Protein AF-A0A6J0U9B9-F1 (afdb_monomer)

Foldseek 3Di:
DDDDDDDDDDDDDDDDDDDDDDDDDDDDDDDDDDPDDDPDDPLPPLPAFAEAEAEEEADVGVVVVCVVLVSNVAFEKEWEFADQDPVPRDHPDPLRNQLVVLLVVLSRLADRSHYYYYYHHYHPVLVPPCPHPCCVPVVADAPGKMDRPPDPDIQHRVSSNDSVSSSCSRNPD

Structure (mmCIF, N/CA/C/O backbone):
data_AF-A0A6J0U9B9-F1
#
_entry.id   AF-A0A6J0U9B9-F1
#
loop_
_atom_site.group_PDB
_atom_site.id
_atom_site.type_symbol
_atom_site.label_atom_id
_atom_site.label_alt_id
_atom_site.label_comp_id
_atom_site.label_asym_id
_atom_site.label_entity_id
_atom_site.label_seq_id
_atom_site.pdbx_PDB_ins_code
_atom_site.Cartn_x
_atom_site.Cartn_y
_atom_site.Cartn_z
_atom_site.occupancy
_atom_site.B_iso_or_equiv
_atom_site.auth_seq_id
_atom_site.auth_comp_id
_atom_site.auth_asym_id
_atom_site.auth_atom_id
_atom_site.pdbx_PDB_model_num
ATOM 1 N N . MET A 1 1 ? 49.437 29.840 46.481 1.00 46.69 1 MET A N 1
ATOM 2 C CA . MET A 1 1 ? 48.577 30.862 47.115 1.00 46.69 1 MET A CA 1
ATOM 3 C C . MET A 1 1 ? 47.423 30.145 47.789 1.00 46.69 1 MET A C 1
ATOM 5 O O . MET A 1 1 ? 46.544 29.638 47.110 1.00 46.69 1 MET A O 1
ATOM 9 N N . ALA A 1 2 ? 47.520 29.999 49.107 1.00 38.91 2 ALA A N 1
ATOM 10 C CA . ALA A 1 2 ? 46.498 29.422 49.967 1.00 38.91 2 ALA A CA 1
ATOM 11 C C . ALA A 1 2 ? 45.740 30.567 50.643 1.00 38.91 2 ALA A C 1
ATOM 13 O O . ALA A 1 2 ? 46.379 31.520 51.090 1.00 38.91 2 ALA A O 1
ATOM 14 N N . THR A 1 3 ? 44.419 30.452 50.772 1.00 46.75 3 THR A N 1
ATOM 15 C CA . THR A 1 3 ? 43.648 31.363 51.623 1.00 46.75 3 THR A CA 1
ATOM 16 C C . THR A 1 3 ? 42.668 30.563 52.466 1.00 46.75 3 THR A C 1
ATOM 18 O O . THR A 1 3 ? 41.673 30.027 51.991 1.00 46.75 3 THR A O 1
ATOM 21 N N . VAL A 1 4 ? 43.016 30.478 53.744 1.00 38.97 4 VAL A N 1
ATOM 22 C CA . VAL A 1 4 ? 42.229 29.962 54.860 1.00 38.97 4 VAL A CA 1
ATOM 23 C C . VAL A 1 4 ? 41.220 31.033 55.285 1.00 38.97 4 VAL A C 1
ATOM 25 O O . VAL A 1 4 ? 41.583 32.206 55.384 1.00 38.97 4 VAL A O 1
ATOM 28 N N . ARG A 1 5 ? 39.991 30.648 55.649 1.00 44.19 5 ARG A N 1
ATOM 29 C CA . ARG A 1 5 ? 39.192 31.426 56.611 1.00 44.19 5 ARG A CA 1
ATOM 30 C C . ARG A 1 5 ? 38.280 30.529 57.444 1.00 44.19 5 ARG A C 1
ATOM 32 O O . ARG A 1 5 ? 37.375 29.883 56.936 1.00 44.19 5 ARG A O 1
ATOM 39 N N . ALA A 1 6 ? 38.556 30.536 58.743 1.00 45.41 6 ALA A N 1
ATOM 40 C CA . ALA A 1 6 ? 37.768 29.951 59.817 1.00 45.41 6 ALA A CA 1
ATOM 41 C C . ALA A 1 6 ? 36.908 31.025 60.511 1.00 45.41 6 ALA A C 1
ATOM 43 O O . ALA A 1 6 ? 37.284 32.200 60.491 1.00 45.41 6 ALA A O 1
ATOM 44 N N . LYS A 1 7 ? 35.816 30.593 61.164 1.00 43.03 7 LYS A N 1
ATOM 45 C CA . LYS A 1 7 ? 35.173 31.086 62.417 1.00 43.03 7 LYS A CA 1
ATOM 46 C C . LYS A 1 7 ? 33.718 30.564 62.428 1.00 43.03 7 LYS A C 1
ATOM 48 O O . LYS A 1 7 ? 33.093 30.543 61.384 1.00 43.03 7 LYS A O 1
ATOM 53 N N . GLY A 1 8 ? 33.107 30.127 63.525 1.00 38.75 8 GLY A N 1
ATOM 54 C CA . GLY A 1 8 ? 33.460 30.262 64.930 1.00 38.75 8 GLY A CA 1
ATOM 55 C C . GLY A 1 8 ? 32.667 29.301 65.826 1.00 38.75 8 GLY A C 1
ATOM 56 O O . GLY A 1 8 ? 31.873 28.484 65.378 1.00 38.75 8 GLY A O 1
ATOM 57 N N . ASN A 1 9 ? 32.980 29.413 67.109 1.00 39.59 9 ASN A N 1
ATOM 58 C CA . ASN A 1 9 ? 32.774 28.490 68.218 1.00 39.59 9 ASN A CA 1
ATOM 59 C C . ASN A 1 9 ? 31.769 29.088 69.212 1.00 39.59 9 ASN A C 1
ATOM 61 O O . ASN A 1 9 ? 31.915 30.266 69.524 1.00 39.59 9 ASN A O 1
ATOM 65 N N . THR A 1 10 ? 30.880 28.286 69.805 1.00 44.75 10 THR A N 1
ATOM 66 C CA . THR A 1 10 ? 30.370 28.523 71.170 1.00 44.75 10 THR A CA 1
ATOM 67 C C . THR A 1 10 ? 29.953 27.209 71.847 1.00 44.75 10 THR A C 1
ATOM 69 O O . THR A 1 10 ? 29.015 26.530 71.442 1.00 44.75 10 THR A O 1
ATOM 72 N N . ARG A 1 11 ? 30.663 26.866 72.930 1.00 44.16 11 ARG A N 1
ATOM 73 C CA . ARG A 1 11 ? 30.298 25.858 73.944 1.00 44.16 11 ARG A CA 1
ATOM 74 C C . ARG A 1 11 ? 29.207 26.397 74.872 1.00 44.16 11 ARG A C 1
ATOM 76 O O . ARG A 1 11 ? 29.329 27.555 75.258 1.00 44.16 11 ARG A O 1
ATOM 83 N N . ARG A 1 12 ? 28.312 25.535 75.386 1.00 43.56 12 ARG A N 1
ATOM 84 C CA . ARG A 1 12 ? 27.881 25.498 76.808 1.00 43.56 12 ARG A CA 1
ATOM 85 C C . ARG A 1 12 ? 27.484 24.074 77.236 1.00 43.56 12 ARG A C 1
ATOM 87 O O . ARG A 1 12 ? 27.321 23.184 76.414 1.00 43.56 12 ARG A O 1
ATOM 94 N N . HIS A 1 13 ? 27.465 23.894 78.550 1.00 37.81 13 HIS A N 1
ATOM 95 C CA . HIS A 1 13 ? 27.700 22.690 79.341 1.00 37.81 13 HIS A CA 1
ATOM 96 C C . HIS A 1 13 ? 26.461 21.829 79.679 1.00 37.81 13 HIS A C 1
ATOM 98 O O . HIS A 1 13 ? 25.378 22.359 79.869 1.00 37.81 13 HIS A O 1
ATOM 104 N N . ALA A 1 14 ? 26.742 20.533 79.894 1.00 38.22 14 ALA A N 1
ATOM 105 C CA . ALA A 1 14 ? 26.327 19.625 80.988 1.00 38.22 14 ALA A CA 1
ATOM 106 C C . ALA A 1 14 ? 24.850 19.195 81.252 1.00 38.22 14 ALA A C 1
ATOM 108 O O . ALA A 1 14 ? 23.904 19.963 81.188 1.00 38.22 14 ALA A O 1
ATOM 109 N N . ARG A 1 15 ? 24.764 17.897 81.616 1.00 44.59 15 ARG A N 1
ATOM 110 C CA . ARG A 1 15 ? 23.661 16.956 81.979 1.00 44.59 15 ARG A CA 1
ATOM 111 C C . ARG A 1 15 ? 22.936 17.303 83.312 1.00 44.59 15 ARG A C 1
ATOM 113 O O . ARG A 1 15 ? 23.519 18.111 84.032 1.00 44.59 15 ARG A O 1
ATOM 120 N N . PRO A 1 16 ? 21.766 16.713 83.720 1.00 46.72 16 PRO A N 1
ATOM 121 C CA . PRO A 1 16 ? 21.489 15.278 84.088 1.00 46.72 16 PRO A CA 1
ATOM 122 C C . PRO A 1 16 ? 20.121 14.738 83.549 1.00 46.72 16 PRO A C 1
ATOM 124 O O . PRO A 1 16 ? 19.288 15.529 83.145 1.00 46.72 16 PRO A O 1
ATOM 127 N N . ARG A 1 17 ? 19.820 13.444 83.301 1.00 41.06 17 ARG A N 1
ATOM 128 C CA . ARG A 1 17 ? 19.828 12.151 84.046 1.00 41.06 17 ARG A CA 1
ATOM 129 C C . ARG A 1 17 ? 18.487 11.865 84.832 1.00 41.06 17 ARG A C 1
ATOM 131 O O . ARG A 1 17 ? 18.270 12.456 85.876 1.00 41.06 17 ARG A O 1
ATOM 138 N N . TRP A 1 18 ? 17.725 10.849 84.346 1.00 36.19 18 TRP A N 1
ATOM 139 C CA . TRP A 1 18 ? 16.534 10.047 84.824 1.00 36.19 18 TRP A CA 1
ATOM 140 C C . TRP A 1 18 ? 15.081 10.498 84.601 1.00 36.19 18 TRP A C 1
ATOM 142 O O . TRP A 1 18 ? 14.678 11.586 84.983 1.00 36.19 18 TRP A O 1
ATOM 152 N N . GLY A 1 19 ? 14.281 9.527 84.131 1.00 39.84 19 GLY A N 1
ATOM 153 C CA . GLY A 1 19 ? 12.825 9.449 84.278 1.00 39.84 19 GLY A CA 1
ATOM 154 C C . GLY A 1 19 ? 12.233 8.303 83.448 1.00 39.84 19 GLY A C 1
ATOM 155 O O . GLY A 1 19 ? 12.101 8.439 82.240 1.00 39.84 19 GLY A O 1
ATOM 156 N N . LEU A 1 20 ? 11.943 7.165 84.090 1.00 47.59 20 LEU A N 1
ATOM 157 C CA . LEU A 1 20 ? 11.228 6.006 83.532 1.00 47.59 20 LEU A CA 1
ATOM 158 C C . LEU A 1 20 ? 9.805 6.374 83.085 1.00 47.59 20 LEU A C 1
ATOM 160 O O . LEU A 1 20 ? 9.182 7.160 83.775 1.00 47.59 20 LEU A O 1
ATOM 164 N N . PHE A 1 21 ? 9.295 5.727 82.032 1.00 45.44 21 PHE A N 1
ATOM 165 C CA . PHE A 1 21 ? 7.919 5.221 81.806 1.00 45.44 21 PHE A CA 1
ATOM 166 C C . PHE A 1 21 ? 7.958 4.665 80.362 1.00 45.44 21 PHE A C 1
ATOM 168 O O . PHE A 1 21 ? 8.366 5.367 79.450 1.00 45.44 21 PHE A O 1
ATOM 175 N N . GLY A 1 22 ? 7.781 3.378 80.067 1.00 38.03 22 GLY A N 1
ATOM 176 C CA . GLY A 1 22 ? 6.642 2.544 80.416 1.00 38.03 22 GLY A CA 1
ATOM 177 C C . GLY A 1 22 ? 5.658 2.542 79.239 1.00 38.03 22 GLY A C 1
ATOM 178 O O . GLY A 1 22 ? 5.100 3.584 78.926 1.00 38.03 22 GLY A O 1
ATOM 179 N N . SER A 1 23 ? 5.421 1.356 78.669 1.00 45.22 23 SER A N 1
ATOM 180 C CA . SER A 1 23 ? 4.262 0.943 77.854 1.00 45.22 23 SER A CA 1
ATOM 181 C C . SER A 1 23 ? 4.342 0.956 76.308 1.00 45.22 23 SER A C 1
ATOM 183 O O . SER A 1 23 ? 4.360 1.985 75.649 1.00 45.22 23 SER A O 1
ATOM 185 N N . LEU A 1 24 ? 4.299 -0.282 75.788 1.00 44.75 24 LEU A N 1
ATOM 186 C CA . LEU A 1 24 ? 3.434 -0.780 74.707 1.00 44.75 24 LEU A CA 1
ATOM 187 C C . LEU A 1 24 ? 3.656 -0.230 73.287 1.00 44.75 24 LEU A C 1
ATOM 189 O O . LEU A 1 24 ? 3.095 0.781 72.881 1.00 44.75 24 LEU A O 1
ATOM 193 N N . GLY A 1 25 ? 4.403 -1.002 72.490 1.00 47.53 25 GLY A N 1
ATOM 194 C CA . GLY A 1 25 ? 4.379 -0.893 71.032 1.00 47.53 25 GLY A CA 1
ATOM 195 C C . GLY A 1 25 ? 3.056 -1.426 70.455 1.00 47.53 25 GLY A C 1
ATOM 196 O O . GLY A 1 25 ? 2.566 -2.454 70.932 1.00 47.53 25 GLY A O 1
ATOM 197 N N . PRO A 1 26 ? 2.461 -0.758 69.452 1.00 59.81 26 PRO A N 1
ATOM 198 C CA . PRO A 1 26 ? 1.271 -1.252 68.772 1.00 59.81 26 PRO A CA 1
ATOM 199 C C . PRO A 1 26 ? 1.594 -2.406 67.797 1.00 59.81 26 PRO A C 1
ATOM 201 O O . PRO A 1 26 ? 2.735 -2.550 67.350 1.00 59.81 26 PRO A O 1
ATOM 204 N N . PRO A 1 27 ? 0.591 -3.247 67.485 1.00 48.69 27 PRO A N 1
ATOM 205 C CA . PRO A 1 27 ? 0.760 -4.521 66.796 1.00 48.69 27 PRO A CA 1
ATOM 206 C C . PRO A 1 27 ? 1.054 -4.373 65.299 1.00 48.69 27 PRO A C 1
ATOM 208 O O . PRO A 1 27 ? 0.609 -3.441 64.631 1.00 48.69 27 PRO A O 1
ATOM 211 N N . SER A 1 28 ? 1.775 -5.365 64.780 1.00 53.91 28 SER A N 1
ATOM 212 C CA . SER A 1 28 ? 1.994 -5.645 63.363 1.00 53.91 28 SER A CA 1
ATOM 213 C C . SER A 1 28 ? 0.678 -5.646 62.583 1.00 53.91 28 SER A C 1
ATOM 215 O O . SER A 1 28 ? -0.177 -6.507 62.801 1.00 53.91 28 SER A O 1
ATOM 217 N N . ALA A 1 29 ? 0.535 -4.701 61.657 1.00 53.16 29 ALA A N 1
ATOM 218 C CA . ALA A 1 29 ? -0.527 -4.721 60.663 1.00 53.16 29 ALA A CA 1
ATOM 219 C C . ALA A 1 29 ? -0.321 -5.913 59.705 1.00 53.16 29 ALA A C 1
ATOM 221 O O . ALA A 1 29 ? 0.801 -6.118 59.230 1.00 53.16 29 ALA A O 1
ATOM 222 N N . PRO A 1 30 ? -1.364 -6.702 59.400 1.00 49.72 30 PRO A N 1
ATOM 223 C CA . PRO A 1 30 ? -1.285 -7.701 58.349 1.00 49.72 30 PRO A CA 1
ATOM 224 C C . PRO A 1 30 ? -1.205 -7.007 56.985 1.00 49.72 30 PRO A C 1
ATOM 226 O O . PRO A 1 30 ? -1.938 -6.058 56.702 1.00 49.72 30 PRO A O 1
ATOM 229 N N . LEU A 1 31 ? -0.291 -7.491 56.144 1.00 50.41 31 LEU A N 1
ATOM 230 C CA . LEU A 1 31 ? -0.193 -7.117 54.736 1.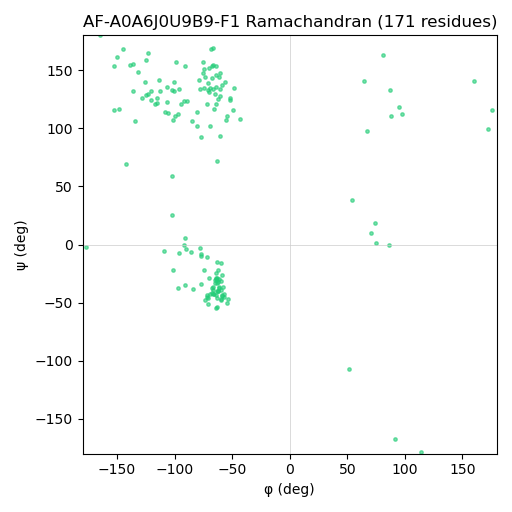00 50.41 31 LEU A CA 1
ATOM 231 C C . LEU A 1 31 ? -1.539 -7.388 54.041 1.00 50.41 31 LEU A C 1
ATOM 233 O O . LEU A 1 31 ? -2.147 -8.430 54.308 1.00 50.41 31 LEU A O 1
ATOM 237 N N . PRO A 1 32 ? -2.013 -6.507 53.142 1.00 53.78 32 PRO A N 1
ATOM 238 C CA . PRO A 1 32 ? -3.198 -6.804 52.362 1.00 53.78 32 PRO A CA 1
ATOM 239 C C . PRO A 1 32 ? -2.935 -8.030 51.484 1.00 53.78 32 PRO A C 1
ATOM 241 O O . PRO A 1 32 ? -1.968 -8.098 50.723 1.00 53.78 32 PRO A O 1
ATOM 244 N N . VAL A 1 33 ? -3.825 -9.006 51.639 1.00 48.56 33 VAL A N 1
ATOM 245 C CA . VAL A 1 33 ? -3.956 -10.192 50.802 1.00 48.56 33 VAL A CA 1
ATOM 246 C C . VAL A 1 33 ? -4.053 -9.739 49.349 1.00 48.56 33 VAL A C 1
ATOM 248 O O . VAL A 1 33 ? -4.898 -8.917 49.001 1.00 48.56 33 VAL A O 1
ATOM 251 N N . SER A 1 34 ? -3.150 -10.278 48.531 1.00 51.44 34 SER A N 1
ATOM 252 C CA . SER A 1 34 ? -3.129 -10.162 47.078 1.00 51.44 34 SER A CA 1
ATOM 253 C C . SER A 1 34 ? -4.539 -10.339 46.510 1.00 51.44 34 SER A C 1
ATOM 255 O O . SER A 1 34 ? -5.086 -11.444 46.519 1.00 51.44 34 SER A O 1
ATOM 257 N N . LEU A 1 35 ? -5.141 -9.243 46.035 1.00 48.69 35 LEU A N 1
ATOM 258 C CA . LEU A 1 35 ? -6.296 -9.327 45.156 1.00 48.69 35 LEU A CA 1
ATOM 259 C C . LEU A 1 35 ? -5.776 -9.889 43.833 1.00 48.69 35 LEU A C 1
ATOM 261 O O . LEU A 1 35 ? -5.139 -9.188 43.047 1.00 48.69 35 LEU A O 1
ATOM 265 N N . ALA A 1 36 ? -6.026 -11.176 43.617 1.00 48.31 36 ALA A N 1
ATOM 266 C CA . ALA A 1 36 ? -5.925 -11.786 42.308 1.00 48.31 36 ALA A CA 1
ATOM 267 C C . ALA A 1 36 ? -6.798 -10.975 41.341 1.00 48.31 36 ALA A C 1
ATOM 269 O O . ALA A 1 36 ? -8.024 -10.943 41.464 1.00 48.31 36 ALA A O 1
ATOM 270 N N . ALA A 1 37 ? -6.151 -10.273 40.413 1.00 47.72 37 ALA A N 1
ATOM 271 C CA . ALA A 1 37 ? -6.831 -9.609 39.317 1.00 47.72 37 ALA A CA 1
ATOM 272 C C . ALA A 1 37 ? -7.572 -10.672 38.484 1.00 47.72 37 ALA A C 1
ATOM 274 O O . ALA A 1 37 ? -6.987 -11.719 38.184 1.00 47.72 37 ALA A O 1
ATOM 275 N N . PRO A 1 38 ? -8.842 -10.448 38.111 1.00 46.91 38 PRO A N 1
ATOM 276 C CA . PRO A 1 38 ? -9.569 -11.390 37.279 1.00 46.91 38 PRO A CA 1
ATOM 277 C C . PRO A 1 38 ? -8.908 -11.485 35.900 1.00 46.91 38 PRO A C 1
ATOM 279 O O . PRO A 1 38 ? -8.792 -10.512 35.155 1.00 46.91 38 PRO A O 1
ATOM 282 N N . SER A 1 39 ? -8.492 -12.698 35.554 1.00 57.03 39 SER A N 1
ATOM 283 C CA . SER A 1 39 ? -8.145 -13.132 34.206 1.00 57.03 39 SER A CA 1
ATOM 284 C C . SER A 1 39 ? -9.371 -12.996 33.298 1.00 57.03 39 SER A C 1
ATOM 286 O O . SER A 1 39 ? -10.214 -13.891 33.273 1.00 57.03 39 SER A O 1
ATOM 288 N N . GLY A 1 40 ? -9.513 -11.869 32.594 1.00 48.62 40 GLY A N 1
ATOM 289 C CA . GLY A 1 40 ? -10.668 -11.690 31.707 1.00 48.62 40 GLY A CA 1
ATOM 290 C C . GLY A 1 40 ? -10.762 -10.424 30.856 1.00 48.62 40 GLY A C 1
ATOM 291 O O . GLY A 1 40 ? -11.699 -10.334 30.075 1.00 48.62 40 GLY A O 1
ATOM 292 N N . PHE A 1 41 ? -9.836 -9.466 30.942 1.00 45.28 41 PHE A N 1
ATOM 293 C CA . PHE A 1 41 ? -9.883 -8.244 30.123 1.00 45.28 41 PHE A CA 1
ATOM 294 C C . PHE A 1 41 ? -8.476 -7.822 29.683 1.00 45.28 41 PHE A C 1
ATOM 296 O O . PHE A 1 41 ? -7.939 -6.812 30.120 1.00 45.28 41 PHE A O 1
ATOM 303 N N . TYR A 1 42 ? -7.862 -8.605 28.798 1.00 42.69 42 TYR A N 1
ATOM 304 C CA . TYR A 1 42 ? -6.739 -8.1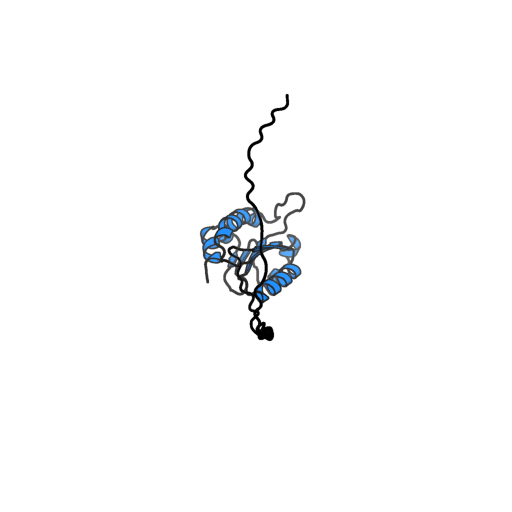31 27.984 1.00 42.69 42 TYR A CA 1
ATOM 305 C C . TYR A 1 42 ? -7.246 -7.817 26.575 1.00 42.69 42 TYR A C 1
ATOM 307 O O . TYR A 1 42 ? -6.789 -8.396 25.596 1.00 42.69 42 TYR A O 1
ATOM 315 N N . HIS A 1 43 ? -8.207 -6.898 26.457 1.00 44.50 43 HIS A N 1
ATOM 316 C CA . HIS A 1 43 ? -8.220 -6.058 25.265 1.00 44.50 43 HIS A CA 1
ATOM 317 C C . HIS A 1 43 ? -7.114 -5.041 25.514 1.00 44.50 43 HIS A C 1
ATOM 319 O O . HIS A 1 43 ? -7.305 -4.065 26.236 1.00 44.50 43 HIS A O 1
ATOM 325 N N . VAL A 1 44 ? -5.912 -5.361 25.034 1.00 49.59 44 VAL A N 1
ATOM 326 C CA . VAL A 1 44 ? -4.804 -4.413 25.000 1.00 49.59 44 VAL A CA 1
ATOM 327 C C . VAL A 1 44 ? -5.327 -3.210 24.230 1.00 49.59 44 VAL A C 1
ATOM 329 O O . VAL A 1 44 ? -5.589 -3.291 23.035 1.00 49.59 44 VAL A O 1
ATOM 332 N N . LEU A 1 45 ? -5.586 -2.132 24.967 1.00 54.44 45 LEU A N 1
ATOM 333 C CA . LEU A 1 45 ? -5.893 -0.834 24.404 1.00 54.44 45 LEU A CA 1
ATOM 334 C C . LEU A 1 45 ? -4.777 -0.518 23.416 1.00 54.44 45 LEU A C 1
ATOM 336 O O . LEU A 1 45 ? -3.597 -0.540 23.778 1.00 54.44 45 LEU A O 1
ATOM 340 N N . CYS A 1 46 ? -5.161 -0.213 22.184 1.00 52.41 46 CYS A N 1
ATOM 341 C CA . CYS A 1 46 ? -4.338 0.526 21.246 1.00 52.41 46 CYS A CA 1
ATOM 342 C C . CYS A 1 46 ? -4.099 1.927 21.841 1.00 52.41 46 CYS A C 1
ATOM 344 O O . CYS A 1 46 ? -4.746 2.898 21.482 1.00 52.41 46 CYS A O 1
ATOM 346 N N . SER A 1 47 ? -3.274 1.995 22.886 1.00 52.19 47 SER A N 1
ATOM 347 C CA . SER A 1 47 ? -3.109 3.153 23.769 1.00 52.19 47 SER A CA 1
ATOM 348 C C . SER A 1 47 ? -1.834 3.929 23.438 1.00 52.19 47 SER A C 1
ATOM 350 O O . SER A 1 47 ? -1.253 4.573 24.311 1.00 52.19 47 SER A O 1
ATOM 352 N N . ALA A 1 48 ? -1.371 3.832 22.193 1.00 58.75 48 ALA A N 1
ATOM 353 C CA . ALA A 1 48 ? -0.282 4.641 21.680 1.00 58.75 48 ALA A CA 1
ATOM 354 C C . ALA A 1 48 ? -0.879 5.890 21.026 1.00 58.75 48 ALA A C 1
ATOM 356 O O . ALA A 1 48 ? -1.715 5.782 20.136 1.00 58.75 48 ALA A O 1
ATOM 357 N N . MET A 1 49 ? -0.453 7.069 21.478 1.00 77.12 49 MET A N 1
ATOM 358 C CA . MET A 1 49 ? -0.638 8.295 20.703 1.00 77.12 49 MET A CA 1
ATOM 359 C C . MET A 1 49 ? 0.198 8.161 19.419 1.00 77.12 49 MET A C 1
ATOM 361 O O . MET A 1 49 ? 1.383 7.832 19.509 1.00 77.12 49 MET A O 1
ATOM 365 N N . GLY A 1 50 ? -0.392 8.400 18.248 1.00 88.88 50 GLY A N 1
ATOM 366 C CA . GLY A 1 50 ? 0.244 8.222 16.939 1.00 88.88 50 GLY A CA 1
ATOM 367 C C . GLY A 1 50 ? 0.035 6.842 16.305 1.00 88.88 50 GLY A C 1
ATOM 368 O O . GLY A 1 50 ? -0.792 6.052 16.746 1.00 88.88 50 GLY A O 1
ATOM 369 N N . TRP A 1 51 ? 0.798 6.551 15.250 1.00 94.75 51 TRP A N 1
ATOM 370 C CA . TRP A 1 51 ? 0.690 5.332 14.439 1.00 94.75 51 TRP A CA 1
ATOM 371 C C . TRP A 1 51 ? 2.025 4.578 14.349 1.00 94.75 51 TRP A C 1
ATOM 373 O O . TRP A 1 51 ? 3.100 5.140 14.558 1.00 94.75 51 TRP A O 1
ATOM 383 N N . GLU A 1 52 ? 1.957 3.289 14.024 1.00 95.88 52 GLU A N 1
ATOM 384 C CA . GLU A 1 52 ? 3.112 2.410 13.799 1.00 95.88 52 GLU A CA 1
ATOM 385 C C . GLU A 1 52 ? 3.276 2.119 12.298 1.00 95.88 52 GLU A C 1
ATOM 387 O O . GLU A 1 52 ? 2.294 1.795 11.635 1.00 95.88 52 GLU A O 1
ATOM 392 N N . GLU A 1 53 ? 4.496 2.179 11.749 1.00 97.56 53 GLU A N 1
ATOM 393 C CA . GLU A 1 53 ? 4.791 1.661 10.399 1.00 97.56 53 GLU A CA 1
ATOM 394 C C . GLU A 1 53 ? 5.506 0.311 10.464 1.00 97.56 53 GLU A C 1
ATOM 396 O O . GLU A 1 53 ? 6.496 0.140 11.175 1.00 97.56 53 GLU A O 1
ATOM 401 N N . VAL A 1 54 ? 5.024 -0.640 9.662 1.00 98.25 54 VAL A N 1
ATOM 402 C CA . V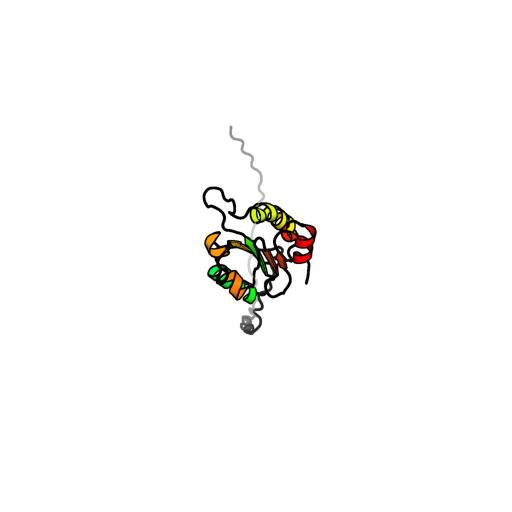AL A 1 54 ? 5.629 -1.960 9.474 1.00 98.25 54 VAL A CA 1
ATOM 403 C C . VAL A 1 54 ? 5.918 -2.165 7.992 1.00 98.25 54 VAL A C 1
ATOM 405 O O . VAL A 1 54 ? 5.040 -2.006 7.149 1.00 98.25 54 VAL A O 1
ATOM 408 N N . SER A 1 55 ? 7.143 -2.557 7.654 1.00 98.12 55 SER A N 1
ATOM 409 C CA . SER A 1 55 ? 7.511 -2.924 6.284 1.00 98.12 55 SER A CA 1
ATOM 410 C C . SER A 1 55 ? 7.540 -4.441 6.146 1.00 98.12 55 SER A C 1
ATOM 412 O O . SER A 1 55 ? 8.118 -5.125 6.988 1.00 98.12 55 SER A O 1
ATOM 414 N N . VAL A 1 56 ? 6.910 -4.966 5.096 1.00 98.56 56 VAL A N 1
ATOM 415 C CA . VAL A 1 56 ? 6.821 -6.405 4.813 1.00 98.56 56 VAL A CA 1
ATOM 416 C C . VAL A 1 56 ? 7.084 -6.683 3.337 1.00 98.56 56 VAL A C 1
ATOM 418 O O . VAL A 1 56 ? 6.847 -5.824 2.480 1.00 98.56 56 VAL A O 1
ATOM 421 N N . ARG A 1 57 ? 7.525 -7.901 3.013 1.00 98.38 57 ARG A N 1
ATOM 422 C CA . ARG A 1 57 ? 7.661 -8.369 1.629 1.00 98.38 57 ARG A CA 1
ATOM 423 C C . ARG A 1 57 ? 6.960 -9.715 1.431 1.00 98.38 57 ARG A C 1
ATOM 425 O O . ARG A 1 57 ? 7.247 -10.696 2.110 1.00 98.38 57 ARG A O 1
ATOM 432 N N . GLY A 1 58 ? 6.067 -9.765 0.446 1.00 98.25 58 GLY A N 1
ATOM 433 C CA . GLY A 1 58 ? 5.307 -10.956 0.079 1.00 98.25 58 GLY A CA 1
ATOM 434 C C . GLY A 1 58 ? 4.084 -11.229 0.963 1.00 98.25 58 GLY A C 1
ATOM 435 O O . GLY A 1 58 ? 3.925 -10.700 2.066 1.00 98.25 58 GLY A O 1
ATOM 436 N N . TYR A 1 59 ? 3.188 -12.074 0.447 1.00 98.44 59 TYR A N 1
ATOM 437 C CA . TYR A 1 59 ? 1.872 -12.307 1.044 1.00 98.44 59 TYR A CA 1
ATOM 438 C C . TYR A 1 59 ? 1.947 -12.982 2.419 1.00 98.44 59 TYR A C 1
ATOM 440 O O . TYR A 1 59 ? 1.252 -12.573 3.344 1.00 98.44 59 TYR A O 1
ATOM 448 N N . ALA A 1 60 ? 2.809 -13.991 2.578 1.00 98.25 60 ALA A N 1
ATOM 449 C CA . ALA A 1 60 ? 2.925 -14.746 3.828 1.00 98.25 60 ALA A CA 1
ATOM 450 C C . ALA A 1 60 ? 3.347 -13.863 5.015 1.00 98.25 60 ALA A C 1
ATOM 452 O O . ALA A 1 60 ? 2.866 -14.043 6.136 1.00 98.25 60 ALA A O 1
ATOM 453 N N . GLU A 1 61 ? 4.234 -12.894 4.775 1.00 98.62 61 GLU A N 1
ATOM 454 C CA . GLU A 1 61 ? 4.653 -11.954 5.808 1.00 98.62 61 GLU A CA 1
ATOM 455 C C . GLU A 1 61 ? 3.547 -10.955 6.150 1.00 98.62 61 GLU A C 1
ATOM 457 O O . GLU A 1 61 ? 3.249 -10.761 7.331 1.00 98.62 61 GLU A O 1
ATOM 462 N N . LEU A 1 62 ? 2.894 -10.386 5.131 1.00 98.62 62 LEU A N 1
ATOM 463 C CA . LEU A 1 62 ? 1.739 -9.514 5.325 1.00 98.62 62 LEU A CA 1
ATOM 464 C C . LEU A 1 62 ? 0.657 -10.204 6.162 1.00 98.62 62 LEU A C 1
ATOM 466 O O . LEU A 1 62 ? 0.177 -9.653 7.146 1.00 98.62 62 LEU A O 1
ATOM 470 N N . ASP A 1 63 ? 0.292 -11.423 5.785 1.00 98.38 63 ASP A N 1
ATOM 471 C CA . ASP A 1 63 ? -0.747 -12.220 6.427 1.00 98.38 63 ASP A CA 1
ATOM 472 C C . ASP A 1 63 ? -0.414 -12.532 7.900 1.00 98.38 63 ASP A C 1
ATOM 474 O O . ASP A 1 63 ? -1.285 -12.491 8.772 1.00 98.38 63 ASP A O 1
ATOM 478 N N . ARG A 1 64 ? 0.866 -12.761 8.221 1.00 98.50 64 ARG A N 1
ATOM 479 C CA . ARG A 1 64 ? 1.336 -12.887 9.610 1.00 98.50 64 ARG A CA 1
ATOM 480 C C . ARG A 1 64 ? 1.129 -11.588 10.394 1.00 98.50 64 ARG A C 1
ATOM 482 O O . ARG A 1 64 ? 0.493 -11.625 11.448 1.00 98.50 64 ARG A O 1
ATOM 489 N N . VAL A 1 65 ? 1.632 -10.462 9.879 1.00 98.31 65 VAL A N 1
ATOM 490 C CA . VAL A 1 65 ? 1.572 -9.153 10.558 1.00 98.31 65 VAL A CA 1
ATOM 491 C C . VAL A 1 65 ? 0.127 -8.700 10.740 1.00 98.31 65 VAL A C 1
ATOM 493 O O . VAL A 1 65 ? -0.274 -8.326 11.838 1.00 98.31 65 VAL A O 1
ATOM 496 N N . VAL A 1 66 ? -0.695 -8.801 9.699 1.00 98.06 66 VAL A N 1
ATOM 497 C CA . VAL A 1 66 ? -2.107 -8.417 9.761 1.00 98.06 66 VAL A CA 1
ATOM 498 C C . VAL A 1 66 ? -2.857 -9.215 10.825 1.00 98.06 66 VAL A C 1
ATOM 500 O O . VAL A 1 66 ? -3.615 -8.636 11.602 1.00 98.06 66 VAL A O 1
ATOM 503 N N . ARG A 1 67 ? -2.646 -10.537 10.913 1.00 97.44 67 ARG A N 1
ATOM 504 C CA . ARG A 1 67 ? -3.283 -11.351 11.960 1.00 97.44 67 ARG A CA 1
ATOM 505 C C . ARG A 1 67 ? -2.855 -10.934 13.361 1.00 97.44 67 ARG A C 1
ATOM 507 O O . ARG A 1 67 ? -3.688 -10.947 14.264 1.00 97.44 67 ARG A O 1
ATOM 514 N N . GLU A 1 68 ? -1.581 -10.610 13.550 1.00 97.12 68 GLU A N 1
ATOM 515 C CA . GLU A 1 68 ? -1.052 -10.138 14.829 1.00 97.12 68 GLU A CA 1
ATOM 516 C C . GLU A 1 68 ? -1.687 -8.801 15.230 1.00 97.12 68 GLU A C 1
ATOM 518 O O . GLU A 1 68 ? -2.315 -8.710 16.285 1.00 97.12 68 GLU A O 1
ATOM 523 N N . LYS A 1 69 ? -1.623 -7.795 14.353 1.00 96.19 69 LYS A N 1
ATOM 524 C CA . LYS A 1 69 ? -2.155 -6.452 14.624 1.00 96.19 69 LYS A CA 1
ATOM 525 C C . LYS A 1 69 ? -3.675 -6.445 14.780 1.00 96.19 69 LYS A C 1
ATOM 527 O O . LYS A 1 69 ? -4.209 -5.737 15.629 1.00 96.19 69 LYS A O 1
ATOM 532 N N . ARG A 1 70 ? -4.387 -7.315 14.053 1.00 94.31 70 ARG A N 1
ATOM 533 C CA . ARG A 1 70 ? -5.839 -7.478 14.209 1.00 94.31 70 ARG A CA 1
ATOM 534 C C . ARG A 1 70 ? -6.204 -8.066 15.570 1.00 94.31 70 ARG A C 1
ATOM 536 O O . ARG A 1 70 ? -7.185 -7.636 16.166 1.00 94.31 70 ARG A O 1
ATOM 543 N N . LYS A 1 71 ? -5.427 -9.027 16.085 1.00 95.12 71 LYS A N 1
ATOM 544 C CA . LYS A 1 71 ? -5.618 -9.558 17.450 1.00 95.12 71 LYS A CA 1
ATOM 545 C C . LYS A 1 71 ? -5.365 -8.493 18.518 1.00 95.12 71 LYS A C 1
ATOM 547 O O . LYS A 1 71 ? -6.001 -8.544 19.563 1.00 95.12 71 LYS A O 1
ATOM 552 N N . ALA A 1 72 ? -4.476 -7.540 18.244 1.00 92.56 72 ALA A N 1
ATOM 553 C CA . ALA A 1 72 ? -4.224 -6.386 19.102 1.00 92.56 72 ALA A CA 1
ATOM 554 C C . ALA A 1 72 ? -5.294 -5.279 18.987 1.00 92.56 72 ALA A C 1
ATOM 556 O O . ALA A 1 72 ? -5.224 -4.298 19.719 1.00 92.56 72 ALA A O 1
ATOM 557 N N . GLY A 1 73 ? -6.288 -5.422 18.101 1.00 92.75 73 GLY A N 1
ATOM 558 C CA . GLY A 1 73 ? -7.361 -4.438 17.932 1.00 92.75 73 GLY A CA 1
ATOM 559 C C . GLY A 1 73 ? -6.943 -3.157 17.202 1.00 92.75 73 GLY A C 1
ATOM 560 O O . GLY A 1 73 ? -7.643 -2.157 17.315 1.00 92.75 73 GLY A O 1
ATOM 561 N N . CYS A 1 74 ? -5.827 -3.170 16.467 1.00 93.06 74 CYS A N 1
ATOM 562 C CA . CYS A 1 74 ? -5.368 -2.018 15.691 1.00 93.06 74 CYS A CA 1
ATOM 563 C C . CYS A 1 74 ? -6.230 -1.796 14.437 1.00 93.06 74 CYS A C 1
ATOM 565 O O . CYS A 1 74 ? -6.601 -2.760 13.758 1.00 93.06 74 CYS A O 1
ATOM 567 N N . ALA A 1 75 ? -6.450 -0.532 14.062 1.00 95.50 75 ALA A N 1
ATOM 568 C CA . ALA A 1 75 ? -6.834 -0.182 12.695 1.00 95.50 75 ALA A CA 1
ATOM 569 C C . ALA A 1 75 ? -5.632 -0.418 11.768 1.00 95.50 75 ALA A C 1
ATOM 571 O O . ALA A 1 75 ? -4.521 -0.001 12.086 1.00 95.50 75 ALA A O 1
ATOM 572 N N . ILE A 1 76 ? -5.826 -1.112 10.646 1.00 97.94 76 ILE A N 1
ATOM 573 C CA . ILE A 1 76 ? -4.726 -1.518 9.762 1.00 97.94 76 ILE A CA 1
ATOM 574 C C . ILE A 1 76 ? -4.943 -0.924 8.377 1.00 97.94 76 ILE A C 1
ATOM 576 O O . ILE A 1 76 ? -5.953 -1.197 7.729 1.00 97.94 76 ILE A O 1
ATOM 580 N N . PHE A 1 77 ? -3.949 -0.191 7.896 1.00 98.44 77 PHE A N 1
ATOM 581 C CA . PHE A 1 77 ? -3.892 0.338 6.541 1.00 98.44 77 PHE A CA 1
ATOM 582 C C . PHE A 1 77 ? -2.722 -0.313 5.818 1.00 98.44 77 PHE A C 1
ATOM 584 O O . PHE A 1 77 ? -1.604 -0.299 6.322 1.00 98.44 77 PHE A O 1
ATOM 591 N N . VAL A 1 78 ? -2.961 -0.909 4.653 1.00 98.69 78 VAL A N 1
ATOM 592 C CA . VAL A 1 78 ? -1.919 -1.595 3.880 1.00 98.69 78 VAL A CA 1
ATOM 593 C C . VAL A 1 78 ? -1.706 -0.869 2.564 1.00 98.69 78 VAL A C 1
ATOM 595 O O . VAL A 1 78 ? -2.636 -0.746 1.769 1.00 98.69 78 VAL A O 1
ATOM 598 N N . TYR A 1 79 ? -0.479 -0.416 2.329 1.00 98.81 79 TYR A N 1
ATOM 599 C CA . TYR A 1 79 ? -0.036 0.136 1.057 1.00 98.81 79 TYR A CA 1
ATOM 600 C C . TYR A 1 79 ? 0.740 -0.928 0.282 1.00 98.81 79 TYR A C 1
ATOM 602 O O . TYR A 1 79 ? 1.844 -1.317 0.665 1.00 98.81 79 TYR A O 1
ATOM 610 N N . PHE A 1 80 ? 0.154 -1.409 -0.806 1.00 98.88 80 PHE A N 1
ATOM 611 C CA . PHE A 1 80 ? 0.751 -2.392 -1.700 1.00 98.88 80 PHE A CA 1
ATOM 612 C C . PHE A 1 80 ? 1.561 -1.684 -2.780 1.00 98.88 80 PHE A C 1
ATOM 614 O O . PHE A 1 80 ? 1.029 -0.866 -3.530 1.00 98.88 80 PHE A O 1
ATOM 621 N N . SER A 1 81 ? 2.838 -2.031 -2.876 1.00 98.81 81 SER A N 1
ATOM 622 C CA . SER A 1 81 ? 3.797 -1.448 -3.808 1.00 98.81 81 SER A CA 1
ATOM 623 C C . SER A 1 81 ? 4.567 -2.546 -4.531 1.00 98.81 81 SER A C 1
ATOM 625 O O . SER A 1 81 ? 4.831 -3.603 -3.957 1.00 98.81 81 SER A O 1
ATOM 627 N N . GLY A 1 82 ? 4.963 -2.301 -5.780 1.00 98.56 82 GLY A N 1
ATOM 628 C CA . GLY A 1 82 ? 5.930 -3.162 -6.459 1.00 98.56 82 GLY A CA 1
ATOM 629 C C . GLY A 1 82 ? 7.272 -3.169 -5.722 1.00 98.56 82 GLY A C 1
ATOM 630 O O . GLY A 1 82 ? 7.686 -2.129 -5.200 1.00 98.56 82 GLY A O 1
ATOM 631 N N . ASP A 1 83 ? 7.965 -4.309 -5.703 1.00 98.50 83 ASP A N 1
ATOM 632 C CA . ASP A 1 83 ? 9.293 -4.422 -5.096 1.00 98.50 83 ASP A CA 1
ATOM 633 C C . ASP A 1 83 ? 10.239 -3.305 -5.536 1.00 98.50 83 ASP A C 1
ATOM 635 O O . ASP A 1 83 ? 10.368 -2.983 -6.723 1.00 98.50 83 ASP A O 1
ATOM 639 N N . LYS A 1 84 ? 10.935 -2.749 -4.545 1.00 98.12 84 LYS A N 1
ATOM 640 C CA . LYS A 1 84 ? 12.059 -1.850 -4.759 1.00 98.12 84 LYS A CA 1
ATOM 641 C C . LYS A 1 84 ? 13.288 -2.660 -5.139 1.00 98.12 84 LYS A C 1
ATOM 643 O O . LYS A 1 84 ? 13.601 -3.671 -4.498 1.00 98.12 84 LYS A O 1
ATOM 648 N N . ASP A 1 85 ? 13.980 -2.193 -6.170 1.00 95.88 85 ASP A N 1
ATOM 649 C CA . ASP A 1 85 ? 15.310 -2.671 -6.513 1.00 95.88 85 ASP A CA 1
ATOM 650 C C . ASP A 1 85 ? 16.268 -2.397 -5.333 1.00 95.88 85 ASP A C 1
ATOM 652 O O . ASP A 1 85 ? 16.318 -1.263 -4.849 1.00 95.88 85 ASP A O 1
ATOM 656 N N . PRO A 1 86 ? 17.016 -3.397 -4.831 1.00 94.31 86 PRO A N 1
ATOM 657 C CA . PRO A 1 86 ? 17.859 -3.222 -3.648 1.00 94.31 86 PRO A CA 1
ATOM 658 C C . PRO A 1 86 ? 19.001 -2.213 -3.817 1.00 94.31 86 PRO A C 1
ATOM 660 O O . PRO A 1 86 ? 19.473 -1.675 -2.818 1.00 94.31 86 PRO A O 1
ATOM 663 N N . ALA A 1 87 ? 19.466 -1.969 -5.048 1.00 96.25 87 ALA A N 1
ATOM 664 C CA . ALA A 1 87 ? 20.579 -1.059 -5.309 1.00 96.25 87 ALA A CA 1
ATOM 665 C C . ALA A 1 87 ? 20.128 0.407 -5.394 1.00 96.25 87 ALA A C 1
ATOM 667 O O . ALA A 1 87 ? 20.828 1.299 -4.922 1.00 96.25 87 ALA A O 1
ATOM 668 N N . THR A 1 88 ? 18.963 0.660 -5.992 1.00 95.94 88 THR A N 1
ATOM 669 C CA . THR A 1 88 ? 18.437 2.013 -6.237 1.00 95.94 88 THR A CA 1
ATOM 670 C C . THR A 1 88 ? 17.355 2.437 -5.245 1.00 95.94 88 THR A C 1
ATOM 672 O O . THR A 1 88 ? 17.103 3.628 -5.088 1.00 95.94 88 THR A O 1
ATOM 675 N N . GLY A 1 89 ? 16.688 1.487 -4.586 1.00 95.69 89 GLY A N 1
ATOM 676 C CA . GLY A 1 89 ? 15.518 1.744 -3.744 1.00 95.69 89 GLY A CA 1
ATOM 677 C C . GLY A 1 89 ? 14.262 2.141 -4.530 1.00 95.69 89 GLY A C 1
ATOM 678 O O . GLY A 1 89 ? 13.273 2.560 -3.928 1.00 95.69 89 GLY A O 1
ATOM 679 N N . ILE A 1 90 ? 14.283 2.020 -5.861 1.00 97.00 90 ILE A N 1
ATOM 680 C CA . ILE A 1 90 ? 13.195 2.435 -6.749 1.00 97.00 90 ILE A CA 1
ATOM 681 C C . ILE A 1 90 ? 12.322 1.223 -7.076 1.00 97.00 90 ILE A C 1
ATOM 683 O O . ILE A 1 90 ? 12.826 0.147 -7.395 1.00 97.00 90 ILE A O 1
ATOM 687 N N . SER A 1 91 ? 11.001 1.391 -6.988 1.00 97.81 91 SER A N 1
ATOM 688 C CA . SER A 1 91 ? 10.052 0.347 -7.381 1.00 97.81 91 SER A CA 1
ATOM 689 C C . SER A 1 91 ? 10.095 0.112 -8.890 1.00 97.81 91 SER A C 1
ATOM 691 O O . SER A 1 91 ? 10.184 1.063 -9.666 1.00 97.81 91 SER A O 1
ATOM 693 N N . TRP A 1 92 ? 9.940 -1.139 -9.329 1.00 98.31 92 TRP A N 1
ATOM 694 C CA . TRP A 1 92 ? 9.746 -1.440 -10.754 1.00 98.31 92 TRP A CA 1
ATOM 695 C C . TRP A 1 92 ? 8.456 -0.832 -11.329 1.00 98.31 92 TRP A C 1
ATOM 697 O O . TRP A 1 92 ? 8.291 -0.795 -12.552 1.00 98.31 92 TRP A O 1
ATOM 707 N N . CYS A 1 93 ? 7.529 -0.395 -10.467 1.00 98.00 93 CYS A N 1
ATOM 708 C CA . CYS A 1 93 ? 6.273 0.240 -10.842 1.00 98.00 93 CYS A CA 1
ATOM 709 C C . CYS A 1 93 ? 6.394 1.779 -10.787 1.00 98.00 93 CYS A C 1
ATOM 711 O O . CYS A 1 93 ? 6.496 2.335 -9.689 1.00 98.00 93 CYS A O 1
ATOM 713 N N . PRO A 1 94 ? 6.329 2.487 -11.932 1.00 98.19 94 PRO A N 1
ATOM 714 C CA . PRO A 1 94 ? 6.391 3.951 -11.976 1.00 98.19 94 PRO A CA 1
ATOM 715 C C . PRO A 1 94 ? 5.288 4.634 -11.158 1.00 98.19 94 PRO A C 1
ATOM 717 O O . PRO A 1 94 ? 5.545 5.639 -10.497 1.00 98.19 94 PRO A O 1
ATOM 720 N N . ASP A 1 95 ? 4.082 4.061 -11.143 1.00 98.38 95 ASP A N 1
ATOM 721 C CA . ASP A 1 95 ? 2.959 4.599 -10.373 1.00 98.38 95 ASP A CA 1
ATOM 722 C C . ASP A 1 95 ? 3.206 4.475 -8.868 1.00 98.38 95 ASP A C 1
ATOM 724 O O . ASP A 1 95 ? 2.925 5.406 -8.118 1.00 98.38 95 ASP A O 1
ATOM 728 N N . CYS A 1 96 ? 3.834 3.385 -8.412 1.00 98.44 96 CYS A N 1
ATOM 729 C CA . CYS A 1 96 ? 4.242 3.258 -7.013 1.00 98.44 96 CYS A CA 1
ATOM 730 C C . CYS A 1 96 ? 5.279 4.320 -6.623 1.00 98.44 96 CYS A C 1
ATOM 732 O O . CYS A 1 96 ? 5.180 4.881 -5.534 1.00 98.44 96 CYS A O 1
ATOM 734 N N . VAL A 1 97 ? 6.239 4.627 -7.508 1.00 98.44 97 VAL A N 1
ATOM 735 C CA . VAL A 1 97 ? 7.242 5.688 -7.283 1.00 98.44 97 VAL A CA 1
ATOM 736 C C . VAL A 1 97 ? 6.572 7.058 -7.158 1.00 98.44 97 VAL A C 1
ATOM 738 O O . VAL A 1 97 ? 6.957 7.853 -6.304 1.00 98.44 97 VAL A O 1
ATOM 741 N N . LYS A 1 98 ? 5.554 7.325 -7.982 1.00 98.25 98 LYS A N 1
ATOM 742 C CA . LYS A 1 98 ? 4.798 8.582 -7.967 1.00 98.25 98 LYS A CA 1
ATOM 743 C C . LYS A 1 98 ? 3.875 8.712 -6.748 1.00 98.25 98 LYS A C 1
ATOM 745 O O . LYS A 1 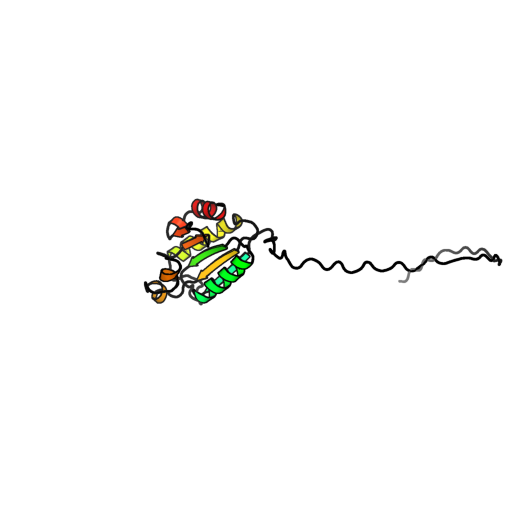98 ? 3.814 9.787 -6.158 1.00 98.25 98 LYS A O 1
ATOM 750 N N . ALA A 1 99 ? 3.161 7.648 -6.378 1.00 98.25 99 ALA A N 1
ATOM 751 C CA . ALA A 1 99 ? 2.178 7.662 -5.290 1.00 98.25 99 ALA A CA 1
ATOM 752 C C . ALA A 1 99 ? 2.803 7.621 -3.893 1.00 98.25 99 ALA A C 1
ATOM 754 O O . ALA A 1 99 ? 2.263 8.227 -2.971 1.00 98.25 99 ALA A O 1
ATOM 755 N N . GLU A 1 100 ? 3.929 6.922 -3.709 1.00 97.62 100 GLU A N 1
ATOM 756 C CA . GLU A 1 100 ? 4.526 6.743 -2.381 1.00 97.62 100 GLU A CA 1
ATOM 757 C C . GLU A 1 100 ? 4.778 8.061 -1.620 1.00 97.62 100 GLU A C 1
ATOM 759 O O . GLU A 1 100 ? 4.381 8.126 -0.455 1.00 97.62 100 GLU A O 1
ATOM 764 N N . PRO A 1 101 ? 5.370 9.125 -2.205 1.00 98.19 101 PRO A N 1
ATOM 765 C CA . PRO A 1 101 ? 5.550 10.384 -1.479 1.00 98.19 101 PRO A CA 1
ATOM 766 C C . PRO A 1 101 ? 4.225 11.053 -1.082 1.00 98.19 101 PRO A C 1
ATOM 768 O O . PRO A 1 101 ? 4.176 11.702 -0.041 1.00 98.19 101 PRO A O 1
ATOM 771 N N . ILE A 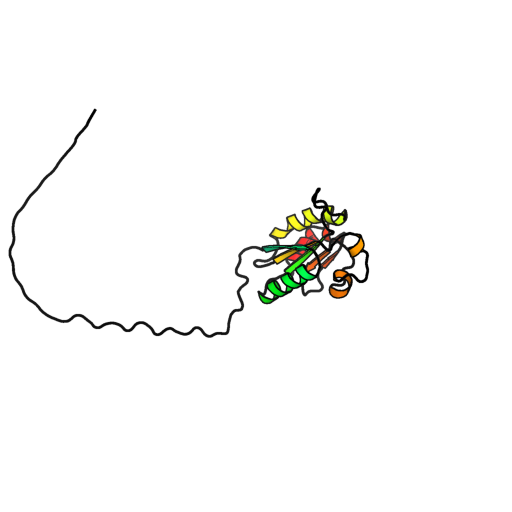1 102 ? 3.156 10.871 -1.864 1.00 98.06 102 ILE A N 1
ATOM 772 C CA . ILE A 1 102 ? 1.819 11.416 -1.576 1.00 98.06 102 ILE A CA 1
ATOM 773 C C . ILE A 1 102 ? 1.208 10.659 -0.396 1.00 98.06 102 ILE A C 1
ATOM 775 O O . ILE A 1 102 ? 0.833 11.267 0.600 1.00 98.06 102 ILE A O 1
ATOM 779 N N . GLY A 1 103 ? 1.205 9.324 -0.458 1.00 96.56 103 GLY A N 1
ATOM 780 C CA . GLY A 1 103 ? 0.728 8.480 0.637 1.00 96.56 103 GLY A CA 1
ATOM 781 C C . GLY A 1 103 ? 1.476 8.735 1.947 1.00 96.56 103 GLY A C 1
ATOM 782 O O . GLY A 1 103 ? 0.858 8.847 3.003 1.00 96.56 103 GLY A O 1
ATOM 783 N N . ARG A 1 104 ? 2.806 8.889 1.875 1.00 97.31 104 ARG A N 1
ATOM 784 C CA . ARG A 1 104 ? 3.648 9.183 3.043 1.00 97.31 104 ARG A CA 1
ATOM 785 C C . ARG A 1 104 ? 3.376 10.562 3.649 1.00 97.31 104 ARG A C 1
ATOM 787 O O . ARG A 1 104 ? 3.407 10.681 4.870 1.00 97.31 104 ARG A O 1
ATOM 794 N N . ALA A 1 105 ? 3.096 11.578 2.832 1.00 97.88 105 ALA A N 1
ATOM 795 C CA . ALA A 1 105 ? 2.767 12.919 3.319 1.00 97.88 105 ALA A CA 1
ATOM 796 C C . ALA A 1 105 ? 1.465 12.945 4.142 1.00 97.88 105 ALA A C 1
ATOM 798 O O . ALA A 1 105 ? 1.343 13.731 5.081 1.00 97.88 105 ALA A O 1
ATOM 799 N N . GLU A 1 106 ? 0.526 12.046 3.842 1.00 98.00 106 GLU A N 1
ATOM 800 C CA . GLU A 1 106 ? -0.766 11.981 4.524 1.00 98.00 106 GLU A CA 1
ATOM 801 C C . GLU A 1 106 ? -0.782 11.077 5.767 1.00 98.00 106 GLU A C 1
ATOM 803 O O . GLU A 1 106 ? -1.789 11.062 6.472 1.00 98.00 106 GLU A O 1
ATOM 808 N N . LEU A 1 107 ? 0.308 10.365 6.099 1.00 96.94 107 LEU A N 1
ATOM 809 C CA . LEU A 1 107 ? 0.350 9.447 7.256 1.00 96.94 107 LEU A CA 1
ATOM 810 C C . LEU A 1 107 ? 0.045 10.138 8.591 1.00 96.94 107 LEU A C 1
ATOM 812 O O . LEU A 1 107 ? -0.471 9.510 9.506 1.00 96.94 107 LEU A O 1
ATOM 816 N N . GLN A 1 108 ? 0.308 11.441 8.706 1.00 95.25 108 GLN A N 1
ATOM 817 C CA . GLN A 1 108 ? -0.062 12.244 9.879 1.00 95.25 108 GLN A CA 1
ATOM 818 C C . GLN A 1 108 ? -1.576 12.283 10.162 1.00 95.25 108 GLN A C 1
ATOM 820 O O . GLN A 1 108 ? -1.971 12.666 11.257 1.00 95.25 108 GLN A O 1
ATOM 825 N N . ASN A 1 109 ? -2.411 11.902 9.190 1.00 96.19 109 ASN A N 1
ATOM 826 C CA . ASN A 1 109 ? -3.864 11.833 9.332 1.00 96.19 109 ASN A CA 1
ATOM 827 C C . ASN A 1 109 ? -4.368 10.450 9.775 1.00 96.19 109 ASN A C 1
ATOM 829 O O . ASN A 1 109 ? -5.580 10.274 9.887 1.00 96.19 109 ASN A O 1
ATOM 833 N N . LEU A 1 110 ? -3.480 9.471 9.980 1.00 96.44 110 LEU A N 1
ATOM 834 C CA . LEU A 1 110 ? -3.861 8.162 10.507 1.00 96.44 110 LEU A CA 1
ATOM 835 C C . LEU A 1 110 ? -4.416 8.283 11.933 1.00 96.44 110 LEU A C 1
ATOM 837 O O . LEU A 1 110 ? -3.927 9.111 12.706 1.00 96.44 110 LEU A O 1
ATOM 841 N N . PRO A 1 111 ? -5.392 7.438 12.310 1.00 94.62 111 PRO A N 1
ATOM 842 C CA . PRO A 1 111 ? -5.931 7.451 13.657 1.00 94.62 111 PRO A CA 1
ATOM 843 C C . PRO A 1 111 ? -4.889 6.968 14.673 1.00 94.62 111 PRO A C 1
ATOM 845 O O . PRO A 1 111 ? -4.003 6.169 14.356 1.00 94.62 111 PRO A O 1
ATOM 848 N N . ASP A 1 112 ? -5.020 7.428 15.916 1.00 93.19 112 ASP A N 1
ATOM 849 C CA . ASP A 1 112 ? -4.169 6.971 17.014 1.00 93.19 112 ASP A CA 1
ATOM 850 C C . ASP A 1 112 ? -4.292 5.449 17.208 1.00 93.19 112 ASP A C 1
ATOM 852 O O . ASP A 1 112 ? -5.377 4.867 17.146 1.00 93.19 112 ASP A O 1
ATOM 856 N N . GLY A 1 113 ? -3.154 4.791 17.418 1.00 92.94 113 GLY A N 1
ATOM 857 C CA . GLY A 1 113 ? -3.040 3.337 17.484 1.00 92.94 113 GLY A CA 1
ATOM 858 C C . GLY A 1 113 ? -3.125 2.622 16.127 1.00 92.94 113 GLY A C 1
ATOM 859 O O . GLY A 1 113 ? -3.051 1.392 16.077 1.00 92.94 113 GLY A O 1
ATOM 860 N N . ALA A 1 114 ? -3.267 3.335 15.006 1.00 96.00 114 ALA A N 1
ATOM 861 C CA . ALA A 1 114 ? -3.271 2.693 13.696 1.00 96.00 114 ALA A CA 1
ATOM 862 C C . ALA A 1 114 ? -1.912 2.079 13.342 1.00 96.00 114 ALA A C 1
ATOM 864 O O . ALA A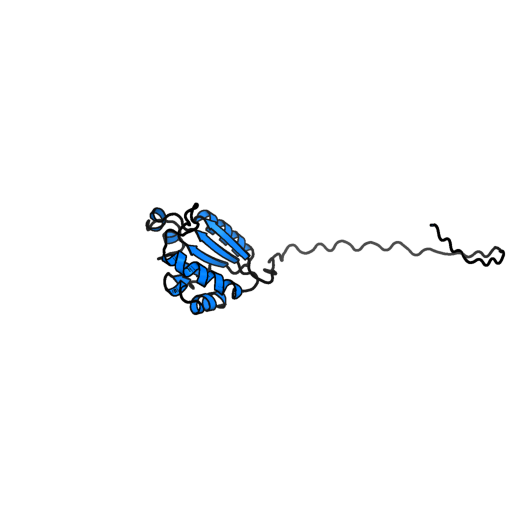 1 114 ? -0.851 2.527 13.778 1.00 96.00 114 ALA A O 1
ATOM 865 N N . VAL A 1 115 ? -1.956 1.069 12.476 1.00 97.88 115 VAL A N 1
ATOM 866 C CA . VAL A 1 115 ? -0.779 0.450 11.874 1.00 97.88 115 VAL A CA 1
ATOM 867 C C . VAL A 1 115 ? -0.821 0.667 10.370 1.00 97.88 115 VAL A C 1
ATOM 869 O O . VAL A 1 115 ? -1.741 0.211 9.688 1.00 97.88 115 VAL A O 1
ATOM 872 N N . PHE A 1 116 ? 0.209 1.320 9.847 1.00 98.50 116 PHE A N 1
ATOM 873 C CA . PHE A 1 116 ? 0.476 1.430 8.425 1.00 98.50 116 PHE A CA 1
ATOM 874 C C . PHE A 1 116 ? 1.451 0.333 7.991 1.00 98.50 116 PHE A C 1
ATOM 876 O O . PHE A 1 116 ? 2.567 0.237 8.492 1.00 98.50 116 PHE A O 1
ATOM 883 N N . ILE A 1 117 ? 1.047 -0.514 7.051 1.00 98.75 117 ILE A N 1
ATOM 884 C CA . ILE A 1 117 ? 1.872 -1.599 6.526 1.00 98.75 117 ILE A CA 1
ATOM 885 C C . ILE A 1 117 ? 2.302 -1.256 5.101 1.00 98.75 117 ILE A C 1
ATOM 887 O O . ILE A 1 117 ? 1.476 -1.245 4.189 1.00 98.75 117 ILE A O 1
ATOM 891 N N . TYR A 1 118 ? 3.600 -1.047 4.886 1.00 98.75 118 TYR A N 1
ATOM 892 C CA . TYR A 1 118 ? 4.181 -0.958 3.549 1.00 98.75 118 TYR A CA 1
ATOM 893 C C . TYR A 1 118 ? 4.498 -2.369 3.043 1.00 98.75 118 TYR A C 1
ATOM 895 O O . TYR A 1 118 ? 5.438 -3.014 3.509 1.00 98.75 118 TYR A O 1
ATOM 903 N N . CYS A 1 119 ? 3.704 -2.869 2.099 1.00 98.81 119 CYS A N 1
ATOM 904 C CA . CYS A 1 119 ? 3.823 -4.219 1.563 1.00 98.81 119 CYS A CA 1
ATOM 905 C C . CYS A 1 119 ? 4.425 -4.210 0.157 1.00 98.81 119 CYS A C 1
ATOM 907 O O . CYS A 1 119 ? 3.806 -3.758 -0.805 1.00 98.81 119 CYS A O 1
ATOM 909 N N . GLN A 1 120 ? 5.628 -4.763 0.041 1.00 98.75 120 GLN A N 1
ATOM 910 C CA . GLN A 1 120 ? 6.264 -5.067 -1.235 1.00 98.75 120 GLN A CA 1
ATOM 911 C C . GLN A 1 120 ? 5.698 -6.382 -1.785 1.00 98.75 120 GLN A C 1
ATOM 913 O O . GLN A 1 120 ? 5.856 -7.436 -1.163 1.00 98.75 120 GLN A O 1
ATOM 918 N N . VAL A 1 121 ? 4.978 -6.314 -2.908 1.00 98.56 121 VAL A N 1
ATOM 919 C CA . VAL A 1 121 ? 4.178 -7.443 -3.419 1.00 98.56 121 VAL A CA 1
ATOM 920 C C . VAL A 1 121 ? 5.001 -8.527 -4.110 1.00 98.56 121 VAL A C 1
ATOM 922 O O . VAL A 1 121 ? 4.455 -9.577 -4.415 1.00 98.56 121 VAL A O 1
ATOM 925 N N . GLY A 1 122 ? 6.284 -8.304 -4.369 1.00 98.19 122 GLY A N 1
ATOM 926 C CA . GLY A 1 122 ? 7.125 -9.154 -5.200 1.00 98.19 122 GLY A CA 1
ATOM 927 C C . GLY A 1 122 ? 7.578 -8.455 -6.481 1.00 98.19 122 GLY A C 1
ATOM 928 O O . GLY A 1 122 ? 7.286 -7.278 -6.752 1.00 98.19 122 GLY A O 1
ATOM 929 N N . ASP A 1 123 ? 8.324 -9.201 -7.290 1.00 98.12 123 ASP A N 1
ATOM 930 C CA . ASP A 1 123 ? 8.769 -8.732 -8.592 1.00 98.12 123 ASP A CA 1
ATOM 931 C C . ASP A 1 123 ? 7.600 -8.586 -9.588 1.00 98.12 123 ASP A C 1
ATOM 933 O O . ASP A 1 123 ? 6.466 -9.033 -9.381 1.00 98.12 123 ASP A O 1
ATOM 937 N N . ARG A 1 124 ? 7.885 -7.932 -10.716 1.00 97.69 124 ARG A N 1
ATOM 938 C CA . ARG A 1 124 ? 6.886 -7.668 -11.755 1.00 97.69 124 ARG A CA 1
ATOM 939 C C . ARG A 1 124 ? 6.331 -8.947 -12.395 1.00 97.69 124 ARG A C 1
ATOM 941 O O . ARG A 1 124 ? 5.212 -8.911 -12.905 1.00 97.69 124 ARG A O 1
ATOM 948 N N . ALA A 1 125 ? 7.102 -10.035 -12.442 1.00 98.12 125 ALA A N 1
ATOM 949 C CA . ALA A 1 125 ? 6.664 -11.289 -13.050 1.00 98.12 125 ALA A CA 1
ATOM 950 C C . ALA A 1 125 ? 5.634 -11.981 -12.152 1.00 98.12 125 ALA A C 1
ATOM 952 O O . ALA A 1 125 ? 4.545 -12.301 -12.626 1.00 98.12 125 ALA A O 1
ATOM 953 N N . TYR A 1 126 ? 5.924 -12.086 -10.855 1.00 98.31 126 TYR A N 1
ATOM 954 C CA . TYR A 1 126 ? 4.991 -12.563 -9.839 1.00 98.31 126 TYR A CA 1
ATOM 955 C C . TYR A 1 126 ? 3.701 -11.730 -9.819 1.00 98.31 126 TYR A C 1
ATOM 957 O O . TYR A 1 126 ? 2.601 -12.277 -9.854 1.00 98.31 126 TYR A O 1
ATOM 965 N N . TRP A 1 127 ? 3.801 -10.395 -9.866 1.00 98.25 127 TRP A N 1
ATOM 966 C CA . TRP A 1 127 ? 2.611 -9.534 -9.857 1.00 98.25 127 TRP A CA 1
ATOM 967 C C . TRP A 1 127 ? 1.681 -9.740 -11.067 1.00 98.25 127 TRP A C 1
ATOM 969 O O . TRP A 1 127 ? 0.460 -9.563 -10.965 1.00 98.25 127 TRP A O 1
ATOM 979 N N . LYS A 1 128 ? 2.242 -10.084 -12.232 1.00 97.19 128 LYS A N 1
ATOM 980 C CA . LYS A 1 128 ? 1.472 -10.335 -13.459 1.00 97.19 128 LYS A CA 1
ATOM 981 C C . LYS A 1 128 ? 0.726 -11.663 -13.443 1.00 97.19 128 LYS A C 1
ATOM 983 O O . LYS A 1 128 ? -0.236 -11.792 -14.196 1.00 97.19 128 LYS A O 1
ATOM 988 N N . ASP A 1 129 ? 1.150 -12.616 -12.621 1.00 98.00 129 ASP A N 1
ATOM 989 C CA . ASP A 1 129 ? 0.464 -13.894 -12.484 1.00 98.00 129 ASP A CA 1
ATOM 990 C C . ASP A 1 129 ? -0.930 -13.672 -11.863 1.00 98.00 129 ASP A C 1
ATOM 992 O O . ASP A 1 129 ? -1.006 -13.193 -10.728 1.00 98.00 129 ASP A O 1
ATOM 996 N N . PRO A 1 130 ? -2.042 -13.972 -12.566 1.00 97.00 130 PRO A N 1
ATOM 997 C CA . PRO A 1 130 ? -3.387 -13.842 -12.005 1.00 97.00 130 PRO A CA 1
ATOM 998 C C . PRO A 1 130 ? -3.627 -14.764 -10.801 1.00 97.00 130 PRO A C 1
ATOM 1000 O O . PRO A 1 130 ? -4.511 -14.474 -9.993 1.00 97.00 130 PRO A O 1
ATOM 1003 N N . ASP A 1 131 ? -2.846 -15.839 -10.666 1.00 97.19 131 ASP A N 1
ATOM 1004 C CA . ASP A 1 131 ? -2.950 -16.819 -9.590 1.00 97.19 131 ASP A CA 1
ATOM 1005 C C . ASP A 1 131 ? -2.077 -16.497 -8.365 1.00 97.19 131 ASP A C 1
ATOM 1007 O O . ASP A 1 131 ? -2.055 -17.273 -7.404 1.00 97.19 131 ASP A O 1
ATOM 1011 N N . ASN A 1 132 ? -1.407 -15.341 -8.338 1.00 98.12 132 ASN A N 1
ATOM 1012 C CA . ASN A 1 132 ? -0.670 -14.928 -7.148 1.00 98.12 132 ASN A CA 1
ATOM 1013 C C . ASN A 1 132 ? -1.598 -14.695 -5.939 1.00 98.12 132 ASN A C 1
ATOM 1015 O O . ASN A 1 132 ? -2.784 -14.360 -6.059 1.00 98.12 132 ASN A O 1
ATOM 1019 N N . GLU A 1 133 ? -1.048 -14.846 -4.740 1.00 98.38 133 GLU A N 1
ATOM 1020 C CA . GLU A 1 133 ? -1.805 -14.841 -3.491 1.00 98.38 133 GLU A CA 1
ATOM 1021 C C . GLU A 1 133 ? -2.502 -13.503 -3.216 1.00 98.38 133 GLU A C 1
ATOM 1023 O O . GLU A 1 133 ? -3.609 -13.492 -2.675 1.00 98.38 133 GLU A O 1
ATOM 1028 N N . PHE A 1 134 ? -1.917 -12.373 -3.623 1.00 98.25 134 PHE A N 1
ATOM 1029 C CA . PHE A 1 134 ? -2.556 -11.065 -3.463 1.00 98.25 134 PHE A CA 1
ATOM 1030 C C . PHE A 1 134 ? -3.813 -10.940 -4.329 1.00 98.25 134 PHE A C 1
ATOM 1032 O O . PHE A 1 134 ? -4.849 -10.460 -3.860 1.00 98.25 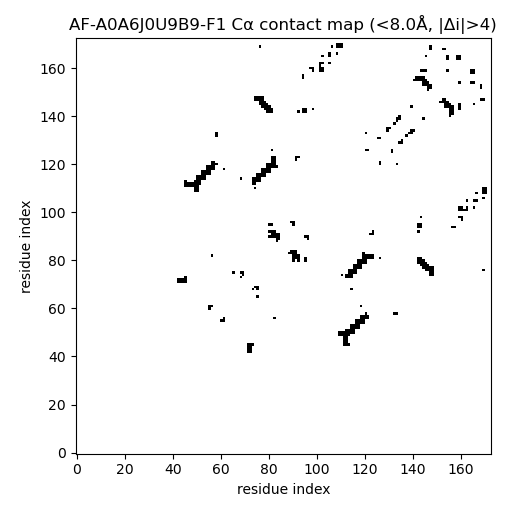134 PHE A O 1
ATOM 1039 N N . ARG A 1 135 ? -3.761 -11.408 -5.580 1.00 97.25 135 ARG A N 1
ATOM 1040 C CA . ARG A 1 135 ? -4.912 -11.385 -6.493 1.00 97.25 135 ARG A CA 1
ATOM 1041 C C . ARG A 1 135 ? -5.999 -12.360 -6.058 1.00 97.25 135 ARG A C 1
ATOM 1043 O O . ARG A 1 135 ? -7.167 -11.980 -6.033 1.00 97.25 135 ARG A O 1
ATOM 1050 N N . LYS A 1 136 ? -5.638 -13.577 -5.642 1.00 97.31 136 LYS A N 1
ATOM 1051 C CA . LYS A 1 136 ? -6.619 -14.591 -5.215 1.00 97.31 136 LYS A CA 1
ATOM 1052 C C . LYS A 1 136 ? -7.278 -14.254 -3.883 1.00 97.31 136 LYS A C 1
ATOM 1054 O O . LYS A 1 136 ? -8.498 -14.351 -3.764 1.00 97.31 136 LYS A O 1
ATOM 1059 N N . ASN A 1 137 ? -6.485 -13.850 -2.891 1.00 96.31 137 ASN A N 1
ATOM 1060 C CA . ASN A 1 137 ? -6.970 -13.719 -1.518 1.00 96.31 137 ASN A CA 1
ATOM 1061 C C . ASN A 1 137 ? -7.500 -12.315 -1.207 1.00 96.31 137 ASN A C 1
ATOM 1063 O O . ASN A 1 137 ? -8.475 -12.187 -0.469 1.00 96.31 137 ASN A O 1
ATOM 1067 N N . LEU A 1 138 ? -6.894 -11.266 -1.777 1.00 96.00 138 LEU A N 1
ATOM 1068 C CA . LEU A 1 138 ? -7.270 -9.867 -1.517 1.00 96.00 138 LEU A CA 1
ATOM 1069 C C . LEU A 1 138 ? -7.956 -9.190 -2.709 1.00 96.00 138 LEU A C 1
ATOM 1071 O O . LEU A 1 138 ? -8.424 -8.060 -2.576 1.00 96.00 138 LEU A O 1
ATOM 1075 N N . LYS A 1 139 ? -8.049 -9.867 -3.864 1.00 96.19 139 LYS A N 1
ATOM 1076 C CA . LYS A 1 139 ? -8.686 -9.338 -5.084 1.00 96.19 139 LYS A CA 1
ATOM 1077 C C . LYS A 1 139 ? -8.105 -7.983 -5.501 1.00 96.19 139 LYS A C 1
ATOM 1079 O O . LYS A 1 139 ? -8.834 -7.083 -5.928 1.00 96.19 139 LYS A O 1
ATOM 1084 N N . LEU A 1 140 ? -6.789 -7.825 -5.342 1.00 97.19 140 LEU A N 1
ATOM 1085 C CA . LEU A 1 140 ? -6.089 -6.635 -5.811 1.00 97.19 140 LEU A CA 1
ATOM 1086 C C . LEU A 1 140 ? -6.026 -6.640 -7.339 1.00 97.19 140 LEU A C 1
ATOM 1088 O O . LEU A 1 140 ? -5.682 -7.644 -7.966 1.00 97.19 140 LEU A O 1
ATOM 1092 N N . THR A 1 141 ? -6.365 -5.506 -7.938 1.00 96.88 141 THR A N 1
ATOM 1093 C CA . THR A 1 141 ? -6.405 -5.335 -9.394 1.00 96.88 141 THR A CA 1
ATOM 1094 C C . THR A 1 141 ? -5.126 -4.685 -9.916 1.00 96.88 141 THR A C 1
ATOM 1096 O O . THR A 1 141 ? -4.603 -5.146 -10.932 1.00 96.88 141 THR A O 1
ATOM 1099 N N . GLY A 1 142 ? -4.562 -3.728 -9.172 1.00 97.50 142 GLY A N 1
ATOM 1100 C CA . GLY A 1 142 ? -3.374 -2.955 -9.545 1.00 97.50 142 GLY A CA 1
ATOM 1101 C C . GLY A 1 142 ? -2.475 -2.611 -8.352 1.00 97.50 142 GLY A C 1
ATOM 1102 O O . GLY A 1 142 ? -2.849 -2.811 -7.195 1.00 97.50 142 GLY A O 1
ATOM 1103 N N . VAL A 1 143 ? -1.270 -2.122 -8.645 1.00 98.44 143 VAL A N 1
ATOM 1104 C CA . VAL A 1 143 ? -0.394 -1.451 -7.670 1.00 98.44 143 VAL A CA 1
ATOM 1105 C C . VAL A 1 143 ? -0.006 -0.082 -8.237 1.00 98.44 143 VAL A C 1
ATOM 1107 O O . VAL A 1 143 ? 0.288 -0.012 -9.428 1.00 98.44 143 VAL A O 1
ATOM 1110 N N . PRO A 1 144 ? 0.052 0.982 -7.420 1.00 98.62 144 PRO A N 1
ATOM 1111 C CA . PRO A 1 144 ? -0.164 0.990 -5.974 1.00 98.62 144 PRO A CA 1
ATOM 1112 C C . PRO A 1 144 ? -1.628 0.733 -5.589 1.00 98.62 144 PRO A C 1
ATOM 1114 O O . PRO A 1 144 ? -2.539 1.020 -6.357 1.00 98.62 144 PRO A O 1
ATOM 1117 N N . THR A 1 145 ? -1.853 0.156 -4.411 1.00 98.81 145 THR A N 1
ATOM 1118 C CA . THR A 1 145 ? -3.185 0.101 -3.786 1.00 98.81 145 THR A CA 1
ATOM 1119 C C . THR A 1 145 ? -3.044 0.445 -2.311 1.00 98.81 145 THR A C 1
ATOM 1121 O O . THR A 1 145 ? -2.203 -0.141 -1.633 1.00 98.81 145 THR A O 1
ATOM 1124 N N . LEU A 1 146 ? -3.882 1.342 -1.798 1.00 98.75 146 LEU A N 1
ATOM 1125 C CA . LEU A 1 146 ? -4.021 1.614 -0.370 1.00 98.75 146 LEU A CA 1
ATOM 1126 C C . LEU A 1 146 ? -5.345 1.024 0.123 1.00 98.75 146 LEU A C 1
ATOM 1128 O O . LEU A 1 146 ? -6.398 1.355 -0.407 1.00 98.75 146 LEU A O 1
ATOM 1132 N N . LEU A 1 147 ? -5.301 0.139 1.116 1.00 98.44 147 LEU A N 1
ATOM 1133 C CA . LEU A 1 147 ? -6.459 -0.611 1.613 1.00 98.44 147 LEU A CA 1
ATOM 1134 C C . LEU A 1 147 ? -6.635 -0.399 3.118 1.00 98.44 147 LEU A C 1
ATOM 1136 O O . LEU A 1 147 ? -5.705 -0.677 3.878 1.00 98.44 147 LEU A O 1
ATOM 1140 N N . LYS A 1 148 ? -7.843 -0.030 3.560 1.00 97.69 148 LYS A N 1
ATOM 1141 C CA . LYS A 1 148 ? -8.237 -0.142 4.973 1.00 97.69 148 LYS A CA 1
ATOM 1142 C C . LYS A 1 148 ? -8.644 -1.590 5.249 1.00 97.69 148 LYS A C 1
ATOM 1144 O O . LYS A 1 148 ? -9.718 -2.051 4.848 1.00 97.69 148 LYS A O 1
ATOM 1149 N N . TYR A 1 149 ? -7.750 -2.346 5.879 1.00 96.56 149 TYR A N 1
ATOM 1150 C CA . TYR A 1 149 ? -7.874 -3.795 5.986 1.00 96.56 149 TYR A CA 1
ATOM 1151 C C . TYR A 1 149 ? -9.110 -4.204 6.797 1.00 96.56 149 TYR A C 1
ATOM 1153 O O . TYR A 1 149 ? -9.379 -3.671 7.869 1.00 96.56 149 TYR A O 1
ATOM 1161 N N . GLY A 1 150 ? -9.849 -5.197 6.298 1.00 93.69 150 GLY A N 1
ATOM 1162 C CA . GLY A 1 150 ? -11.109 -5.646 6.901 1.00 93.69 150 GLY A CA 1
ATOM 1163 C C . GLY A 1 150 ? -12.345 -4.866 6.441 1.00 93.69 150 GLY A C 1
ATOM 1164 O O . GLY A 1 150 ? -13.450 -5.218 6.844 1.00 93.69 150 GLY A O 1
ATOM 1165 N N . THR A 1 151 ? -12.178 -3.872 5.565 1.00 94.75 151 THR A N 1
ATOM 1166 C CA . THR A 1 151 ? -13.264 -3.100 4.942 1.00 94.75 151 THR A CA 1
ATOM 1167 C C . THR A 1 151 ? -13.168 -3.185 3.409 1.00 94.75 151 THR A C 1
ATOM 1169 O O . THR A 1 151 ? -12.131 -3.602 2.884 1.00 94.75 151 THR A O 1
ATOM 1172 N N . PRO A 1 152 ? -14.221 -2.814 2.655 1.00 93.88 152 PRO A N 1
ATOM 1173 C CA . PRO A 1 152 ? -14.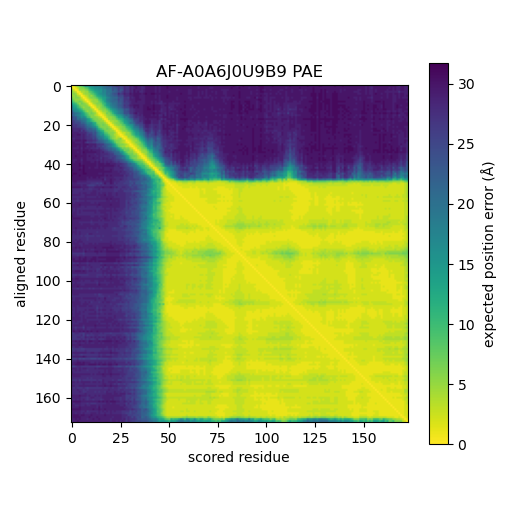133 -2.696 1.199 1.00 93.88 152 PRO A CA 1
ATOM 1174 C C . PRO A 1 152 ? -13.413 -1.419 0.722 1.00 93.88 152 PRO A C 1
ATOM 1176 O O . PRO A 1 152 ? -13.167 -1.298 -0.478 1.00 93.88 152 PRO A O 1
ATOM 1179 N N . GLN A 1 153 ? -13.099 -0.475 1.617 1.00 96.56 153 GLN A N 1
ATOM 1180 C CA . GLN A 1 153 ? -12.526 0.825 1.266 1.00 96.56 153 GLN A CA 1
ATOM 1181 C C . GLN A 1 153 ? -11.070 0.674 0.807 1.00 96.56 153 GLN A C 1
ATOM 1183 O O . GLN A 1 153 ? -10.207 0.185 1.544 1.00 96.56 153 GLN A O 1
ATOM 1188 N N . LYS A 1 154 ? -10.794 1.103 -0.425 1.00 97.50 154 LYS A N 1
ATOM 1189 C CA . LYS A 1 154 ? -9.457 1.102 -1.016 1.00 97.50 154 LYS A CA 1
ATOM 1190 C C . LYS A 1 154 ? -9.324 2.189 -2.074 1.00 97.50 154 LYS A C 1
ATOM 1192 O O . LYS A 1 154 ? -10.312 2.534 -2.710 1.00 97.50 154 LYS A O 1
ATOM 1197 N N . LEU A 1 155 ? -8.094 2.639 -2.283 1.00 98.38 155 LEU A N 1
ATOM 1198 C CA . LEU A 1 155 ? -7.682 3.480 -3.402 1.00 98.38 155 LEU A CA 1
ATOM 1199 C C . LEU A 1 155 ? -6.747 2.666 -4.290 1.00 98.38 155 LEU A C 1
ATOM 1201 O O . LEU A 1 155 ? -5.827 2.022 -3.783 1.00 98.38 155 LEU A O 1
ATOM 1205 N N . VAL A 1 156 ? -6.975 2.677 -5.595 1.00 98.19 156 VAL A N 1
ATOM 1206 C CA . VAL A 1 156 ? -6.222 1.902 -6.582 1.00 98.19 156 VAL A CA 1
ATOM 1207 C C . VAL A 1 156 ? -5.584 2.844 -7.598 1.00 98.19 156 VAL A C 1
ATOM 1209 O O . VAL A 1 156 ? -6.237 3.735 -8.132 1.00 98.19 156 VAL A O 1
ATOM 1212 N N . GLU A 1 157 ? -4.297 2.630 -7.870 1.00 97.56 157 GLU A N 1
ATOM 1213 C CA . GLU A 1 157 ? -3.533 3.288 -8.937 1.00 97.56 157 GLU A CA 1
ATOM 1214 C C . GLU A 1 157 ? -3.662 4.820 -8.897 1.00 97.56 157 GLU A C 1
ATOM 1216 O O . GLU A 1 157 ? -3.103 5.454 -8.000 1.00 97.56 157 GLU A O 1
ATOM 1221 N N . GLU A 1 158 ? -4.401 5.421 -9.832 1.00 97.38 158 GLU A N 1
ATOM 1222 C CA . GLU A 1 158 ? -4.549 6.875 -9.942 1.00 97.38 158 GLU A CA 1
ATOM 1223 C C . GLU A 1 158 ? -5.188 7.518 -8.709 1.00 97.38 158 GLU A C 1
ATOM 1225 O O . GLU A 1 158 ? -4.859 8.654 -8.361 1.00 97.38 158 GLU A O 1
ATOM 1230 N N . GLU A 1 159 ? -6.047 6.786 -7.998 1.00 97.94 159 GLU A N 1
ATOM 1231 C CA . GLU A 1 159 ? -6.667 7.263 -6.762 1.00 97.94 159 GLU A CA 1
ATOM 1232 C C . GLU A 1 159 ? -5.616 7.499 -5.664 1.00 97.94 159 GLU A C 1
ATOM 1234 O O . GLU A 1 159 ? -5.761 8.413 -4.853 1.00 97.94 159 GLU A O 1
ATOM 1239 N N . CYS A 1 160 ? -4.502 6.752 -5.685 1.00 97.94 160 CYS A N 1
ATOM 1240 C CA . CYS A 1 160 ? -3.375 6.957 -4.768 1.00 97.94 160 CYS A CA 1
ATOM 1241 C C . CYS A 1 160 ? -2.576 8.236 -5.077 1.00 97.94 160 CYS A C 1
ATOM 1243 O O . CYS A 1 160 ? -1.725 8.629 -4.280 1.00 97.94 160 CYS A O 1
ATOM 1245 N N . PHE A 1 161 ? -2.810 8.890 -6.221 1.00 97.56 161 PHE A N 1
ATOM 1246 C CA . PHE A 1 161 ? -2.179 10.171 -6.555 1.00 97.56 161 PHE A CA 1
ATOM 1247 C C . PHE A 1 161 ? -2.934 11.375 -5.988 1.00 97.56 161 PHE A C 1
ATOM 1249 O O . PHE A 1 161 ? -2.461 12.504 -6.123 1.00 97.56 161 PHE A O 1
ATOM 1256 N N . ASN A 1 162 ? -4.108 11.163 -5.391 1.00 98.12 162 ASN A N 1
ATOM 1257 C CA . ASN A 1 162 ? -4.918 12.239 -4.849 1.00 98.12 162 ASN A CA 1
ATOM 1258 C C . ASN A 1 162 ? -4.760 12.305 -3.316 1.00 98.12 162 ASN A C 1
ATOM 1260 O O . ASN A 1 162 ? -5.317 11.450 -2.624 1.00 98.12 162 ASN A O 1
ATOM 1264 N N . PRO A 1 163 ? -4.043 13.308 -2.769 1.00 97.88 163 PRO A N 1
ATOM 1265 C CA . PRO A 1 163 ? -3.829 13.420 -1.325 1.00 97.88 163 PRO A CA 1
ATOM 1266 C C . PRO A 1 163 ? -5.140 13.545 -0.543 1.00 97.88 163 PRO A C 1
ATOM 1268 O O . PRO A 1 163 ? -5.241 13.013 0.557 1.00 97.88 163 PRO A O 1
ATOM 1271 N N . GLU A 1 164 ? -6.173 14.164 -1.123 1.00 97.94 164 GLU A N 1
ATOM 1272 C CA . GLU A 1 164 ? -7.475 14.288 -0.462 1.00 97.94 164 GLU A CA 1
ATOM 1273 C C . GLU A 1 164 ? -8.162 12.925 -0.317 1.00 97.94 164 GLU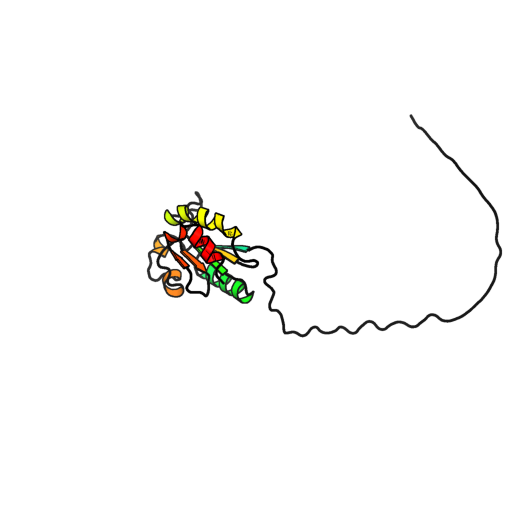 A C 1
ATOM 1275 O O . GLU A 1 164 ? -8.692 12.617 0.746 1.00 97.94 164 GLU A O 1
ATOM 1280 N N . LEU A 1 165 ? -8.105 12.065 -1.344 1.00 98.12 165 LEU A N 1
ATOM 1281 C CA . LEU A 1 165 ? -8.649 10.705 -1.243 1.00 98.12 165 LEU A CA 1
ATOM 1282 C C . LEU A 1 165 ? -7.895 9.887 -0.191 1.00 98.12 165 LEU A C 1
ATOM 1284 O O . LEU A 1 165 ? -8.520 9.197 0.611 1.00 98.12 165 LEU A O 1
ATOM 1288 N N . VAL A 1 166 ? -6.560 9.981 -0.179 1.00 98.38 166 VAL A N 1
ATOM 1289 C CA . VAL A 1 166 ? -5.714 9.287 0.804 1.00 98.38 166 VAL A CA 1
ATOM 1290 C C . VAL A 1 166 ? -6.067 9.732 2.221 1.00 98.38 166 VAL A C 1
ATOM 1292 O O . VAL A 1 166 ? -6.290 8.894 3.095 1.00 98.38 166 VAL A O 1
ATOM 1295 N N . ARG A 1 167 ? -6.169 11.044 2.440 1.00 97.69 167 ARG A N 1
ATOM 1296 C CA . ARG A 1 167 ? -6.568 11.613 3.723 1.00 97.69 167 ARG A CA 1
ATOM 1297 C C . ARG A 1 167 ? -7.961 11.148 4.145 1.00 97.69 167 ARG A C 1
ATOM 1299 O O . ARG A 1 167 ? -8.122 10.739 5.291 1.00 97.69 167 ARG A O 1
ATOM 1306 N N . MET A 1 168 ? -8.947 11.194 3.247 1.00 97.25 168 MET A N 1
ATOM 1307 C CA . MET A 1 168 ? -10.306 10.733 3.548 1.00 97.25 168 MET A CA 1
ATOM 1308 C C . MET A 1 168 ? -10.316 9.259 3.956 1.00 97.25 168 MET A C 1
ATOM 1310 O O . MET A 1 168 ? -10.927 8.928 4.965 1.00 97.25 168 MET A O 1
ATOM 1314 N N . LEU A 1 169 ? -9.574 8.397 3.250 1.00 97.62 169 LEU A N 1
ATOM 1315 C CA . LEU A 1 169 ? -9.466 6.981 3.607 1.00 97.62 169 LEU A CA 1
ATOM 1316 C C . LEU A 1 169 ? -8.887 6.780 5.019 1.00 97.62 169 LEU A C 1
ATOM 1318 O O . LEU A 1 169 ? -9.332 5.892 5.741 1.00 97.62 169 LEU A O 1
ATOM 1322 N N . PHE A 1 170 ? -7.896 7.582 5.422 1.00 96.62 170 PHE A N 1
ATOM 1323 C CA . PHE A 1 170 ? -7.309 7.501 6.766 1.00 96.62 170 PHE A CA 1
ATOM 1324 C C . PHE A 1 170 ? -8.248 7.982 7.875 1.00 96.62 170 PHE A C 1
ATOM 1326 O O . PHE A 1 170 ? -8.141 7.498 8.997 1.00 96.62 170 PHE A O 1
ATOM 1333 N N . GLN A 1 171 ? -9.158 8.906 7.569 1.00 92.12 171 GLN A N 1
ATOM 1334 C CA . GLN A 1 171 ? -10.055 9.529 8.547 1.00 92.12 171 GLN A CA 1
ATOM 1335 C C . GLN A 1 171 ? -11.443 8.877 8.617 1.00 92.12 171 GLN A C 1
ATOM 1337 O O . GLN A 1 171 ? -12.234 9.246 9.480 1.00 92.12 171 GLN A O 1
ATOM 1342 N N . GLU A 1 172 ? -11.762 7.940 7.723 1.00 80.94 172 GLU A N 1
ATOM 1343 C CA . GLU A 1 172 ? -13.056 7.255 7.704 1.00 80.94 172 GLU A CA 1
ATOM 1344 C C . GLU A 1 172 ? -13.146 6.217 8.841 1.00 80.94 172 GLU A C 1
ATOM 1346 O O . GLU A 1 172 ? -12.205 5.444 9.046 1.00 80.94 172 GLU A O 1
ATOM 1351 N N . ASP A 1 173 ? -14.272 6.183 9.566 1.00 61.81 173 ASP A N 1
ATOM 1352 C CA . ASP A 1 173 ? -14.528 5.291 10.718 1.00 61.81 173 ASP A CA 1
ATOM 1353 C C . ASP A 1 173 ? -14.717 3.814 10.323 1.00 61.81 173 ASP A C 1
ATOM 1355 O O . ASP A 1 173 ? -15.324 3.510 9.269 1.00 61.81 173 ASP A O 1
#

Radius of gyration: 32.69 Å; Cα contacts (8 Å, |Δi|>4): 244; chains: 1; bounding box: 63×48×98 Å

Nearest PDB structures (foldseek):
  1wou-assembly1_A  TM=9.799E-01  e=2.597E-18  Homo sapiens
  7xq3-assembly1_C  TM=9.559E-01  e=7.115E-16  Oncomelania hupensis
  7xq3-assembly1_D  TM=9.585E-01  e=1.199E-15  Oncomelania hupensis
  1v9w-assembly1_A  TM=8.883E-01  e=1.486E-16  Mus musculus
  7muq-assembly1_GL  TM=2.677E-01  e=4.368E+00  Legionella pneumophila

Secondary structure (DSSP, 8-state):
------------------------PPP-PPPPP-----TT--------SS-EEEEEESHHHHHHHHHHHHHTT--EEEEEEPPBPTTT--BS-HHHHHHHHHHHHTGGGSPTT-EEEEEE---HHHHH-TTSHHHHHH---SSSEEEETTSS-EEEGGGGG-HHHHHHHHH--

Sequence (173 aa):
MATVRAKGNTRRHARPRWGLFGSLGPPSAPLPVSLAAPSGFYHVLCSAMGWEEVSVRGYAELDRVVREKRKAGCAIFVYFSGDKDPATGISWCPDCVKAEPIGRAELQNLPDGAVFIYCQVGDRAYWKDPDNEFRKNLKLTGVPTLLKYGTPQKLVEEECFNPELVRMLFQED

Solvent-accessible surface area (backbone atoms only — not comparable to full-atom values): 10691 Å² total; per-residue (Å²): 139,86,86,87,86,87,86,88,87,86,90,87,82,88,88,88,91,92,80,92,80,87,86,83,83,81,79,86,77,79,77,82,76,81,77,78,74,78,91,82,76,82,74,57,69,56,78,46,88,46,68,45,81,44,81,38,64,35,62,72,49,44,54,52,52,51,55,52,42,50,74,47,65,35,53,41,36,38,38,37,28,43,32,52,41,90,90,77,67,48,37,82,33,69,59,27,59,64,21,47,64,43,53,59,68,39,54,86,48,47,47,64,25,20,35,41,32,45,32,26,64,37,53,75,69,58,64,66,41,73,82,32,64,54,36,66,75,67,64,54,88,62,62,22,25,43,32,43,65,96,55,90,55,65,34,53,43,72,45,40,66,35,58,67,56,52,35,49,64,42,65,58,132

Mean predicted aligned error: 13.29 Å

InterPro domains:
  IPR010357 Thioredoxin domain-containing protein 17-like domain [PF06110] (8-124)
  IPR036249 Thioredoxin-like superfamily [SSF52833] (5-123)
  IPR045108 Thioredoxin domain-containing protein 17-like [PTHR12452] (6-124)

pLDDT: mean 82.73, std 22.9, range [36.19, 98.88]

Organism: NCBI:txid103695